Protein AF-A0A0D0DLU3-F1 (afdb_monomer)

Radius of gyration: 33.53 Å; Cα contacts (8 Å, |Δi|>4): 9; chains: 1; bounding box: 86×61×46 Å

pLDDT: mean 70.22, std 14.84, range [36.28, 94.31]

Organism: NCBI:txid930991

Foldseek 3Di:
DDPDDPDDCPDPVNCVVCVVVVVVVVVVVVVCCCCPVCVPPPPPVDPDPCVVVVVVVVVVCVVVVPVDDDPPDDDPDDDDPVVVVVVVVVVVVVVVVPDDDDDDDPCPPDPVVVCVVVPD

Mean predicted aligned error: 21.15 Å

Secondary structure (DSSP, 8-state):
---S-SS-S--HHHHHHHHHHHHHHHHHHHHHHHHHHSTT-----SPP-THHHHHHHHHHHHHH-TTSPPTT---SS----HHHHHHHHHHHHHHHTTS-----------HHHHHHHTT-

Solvent-accessible surface area (backbone atoms only — not comparable to full-atom values): 7958 Å² total; per-residue (Å²): 136,86,87,84,74,91,80,65,77,84,39,71,69,53,47,62,65,47,47,60,56,54,51,51,52,52,51,52,53,52,51,46,48,55,57,65,75,44,68,78,66,71,80,73,86,60,80,78,81,50,66,64,59,52,51,52,49,51,52,50,44,64,78,66,36,82,88,56,90,54,95,86,73,74,70,97,66,82,81,77,66,59,64,64,51,48,53,54,50,54,56,48,54,66,62,59,78,74,69,84,84,90,78,93,72,91,74,74,82,45,78,65,58,56,47,65,77,63,69,119

Sequence (120 aa):
VIHGRKFSNRTIDHIILELPLVQVYRSLHSTFKKNFLHAHLTPQHTEVNMAKTIHQLCKYMMDHSPHKVKIGWKSKYSILDLISKGEELMEKTEKEDGTDKNEGLESSTTVEDLVIELGM

Structure (mmCIF, N/CA/C/O backbone):
data_AF-A0A0D0DLU3-F1
#
_entry.id   AF-A0A0D0DLU3-F1
#
loop_
_atom_site.group_PDB
_atom_site.id
_atom_site.type_symbol
_atom_site.label_atom_id
_atom_site.label_alt_id
_atom_site.label_comp_id
_atom_site.label_asym_id
_atom_site.label_entity_id
_atom_site.label_seq_id
_atom_site.pdbx_PDB_ins_code
_atom_site.Cartn_x
_atom_site.Cartn_y
_atom_site.Cartn_z
_atom_site.occupancy
_atom_site.B_iso_or_equiv
_atom_site.auth_seq_id
_atom_site.auth_comp_id
_atom_site.auth_asym_id
_atom_site.auth_atom_id
_atom_site.pdbx_PDB_model_num
ATOM 1 N N . VAL A 1 1 ? 52.178 -2.937 22.096 1.00 44.81 1 VAL A N 1
ATOM 2 C CA . VAL A 1 1 ? 51.893 -2.948 20.641 1.00 44.81 1 VAL A CA 1
ATOM 3 C C . VAL A 1 1 ? 50.427 -3.305 20.459 1.00 44.81 1 VAL A C 1
ATOM 5 O O . VAL A 1 1 ? 50.012 -4.335 20.969 1.00 44.81 1 VAL A O 1
ATOM 8 N N . ILE A 1 2 ? 49.623 -2.431 19.850 1.00 44.03 2 ILE A N 1
ATOM 9 C CA . ILE A 1 2 ? 48.176 -2.649 19.694 1.00 44.03 2 ILE A CA 1
ATOM 10 C C . ILE A 1 2 ? 47.936 -3.225 18.292 1.00 44.03 2 ILE A C 1
ATOM 12 O O . ILE A 1 2 ? 48.100 -2.528 17.296 1.00 44.03 2 ILE A O 1
ATOM 16 N N . HIS A 1 3 ? 47.561 -4.502 18.207 1.00 53.47 3 HIS A N 1
ATOM 17 C CA . HIS A 1 3 ? 47.340 -5.232 16.946 1.00 53.47 3 HIS A CA 1
ATOM 18 C C . HIS A 1 3 ? 45.878 -5.174 16.451 1.00 53.47 3 HIS A C 1
ATOM 20 O O . HIS A 1 3 ? 45.395 -6.102 15.814 1.00 53.47 3 HIS A O 1
ATOM 26 N N . GLY A 1 4 ? 45.141 -4.101 16.752 1.00 55.16 4 GLY A N 1
ATOM 27 C CA . GLY A 1 4 ? 43.675 -4.095 16.635 1.00 55.16 4 GLY A CA 1
ATOM 28 C C . GLY A 1 4 ? 43.070 -3.655 15.297 1.00 55.16 4 GLY A C 1
ATOM 29 O O . GLY A 1 4 ? 41.849 -3.590 15.199 1.00 55.16 4 GLY A O 1
ATOM 30 N N . ARG A 1 5 ? 43.857 -3.269 14.280 1.00 53.16 5 ARG A N 1
ATOM 31 C CA . ARG A 1 5 ? 43.281 -2.570 13.112 1.00 53.16 5 ARG A CA 1
ATOM 32 C C . ARG A 1 5 ? 44.124 -2.652 11.835 1.00 53.16 5 ARG A C 1
ATOM 34 O O . ARG A 1 5 ? 44.420 -1.632 11.228 1.00 53.16 5 ARG A O 1
ATOM 41 N N . LYS A 1 6 ? 44.536 -3.852 11.420 1.00 54.03 6 LYS A N 1
ATOM 42 C CA . LYS A 1 6 ? 45.297 -4.014 10.162 1.00 54.03 6 LYS A CA 1
ATOM 43 C C . LYS A 1 6 ? 44.433 -4.306 8.922 1.00 54.03 6 LYS A C 1
ATOM 45 O O . LYS A 1 6 ? 44.919 -4.112 7.820 1.00 54.03 6 LYS A O 1
ATOM 50 N N . PHE A 1 7 ? 43.158 -4.684 9.095 1.00 55.25 7 PHE A N 1
ATOM 51 C CA . PHE A 1 7 ? 42.250 -5.097 8.004 1.00 55.25 7 PHE A CA 1
ATOM 52 C C . PHE A 1 7 ? 40.814 -4.561 8.163 1.00 55.25 7 PHE A C 1
ATOM 54 O O . PHE A 1 7 ? 39.840 -5.261 7.906 1.00 55.25 7 PHE A O 1
ATOM 61 N N . SER A 1 8 ? 40.649 -3.333 8.663 1.00 60.06 8 SER A N 1
ATOM 62 C CA . SER A 1 8 ? 39.313 -2.732 8.733 1.00 60.06 8 SER A CA 1
ATOM 63 C C . SER A 1 8 ? 38.928 -2.175 7.362 1.00 60.06 8 SER A C 1
ATOM 65 O O . SER A 1 8 ? 39.500 -1.174 6.938 1.00 60.06 8 SER A O 1
ATOM 67 N N . ASN A 1 9 ? 37.907 -2.755 6.721 1.00 58.25 9 ASN A N 1
ATOM 68 C CA . ASN A 1 9 ? 37.280 -2.219 5.495 1.00 58.25 9 ASN A CA 1
ATOM 69 C C . ASN A 1 9 ? 36.561 -0.874 5.736 1.00 58.25 9 ASN A C 1
ATOM 71 O O . ASN A 1 9 ? 35.970 -0.287 4.839 1.00 58.25 9 ASN A O 1
ATOM 75 N N . ARG A 1 10 ? 36.599 -0.367 6.973 1.00 58.59 10 ARG A N 1
ATOM 76 C CA . ARG A 1 10 ? 35.970 0.877 7.415 1.00 58.59 10 ARG A CA 1
ATOM 77 C C . ARG A 1 10 ? 36.964 2.043 7.383 1.00 58.59 10 ARG A C 1
ATOM 79 O O . ARG A 1 10 ? 37.067 2.808 8.345 1.00 58.59 1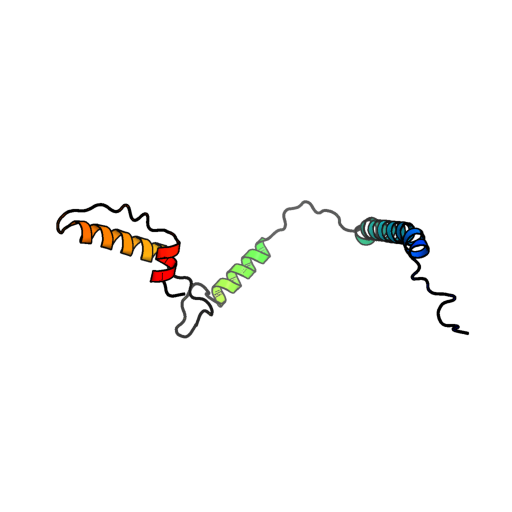0 ARG A O 1
ATOM 86 N N . THR A 1 11 ? 37.739 2.142 6.310 1.00 72.56 11 THR A N 1
ATOM 87 C CA . THR A 1 11 ? 38.516 3.347 5.991 1.00 72.56 11 THR A CA 1
ATOM 88 C C . THR A 1 11 ? 37.731 4.127 4.946 1.00 72.56 11 THR A C 1
ATOM 90 O O . THR A 1 11 ? 37.178 3.525 4.029 1.00 72.56 11 THR A O 1
ATOM 93 N N . ILE A 1 12 ? 37.645 5.449 5.108 1.00 70.50 12 ILE A N 1
ATOM 94 C CA . ILE A 1 12 ? 36.841 6.329 4.244 1.00 70.50 12 ILE A CA 1
ATOM 95 C C . ILE A 1 12 ? 37.208 6.118 2.767 1.00 70.50 12 ILE A C 1
ATOM 97 O O . ILE A 1 12 ? 36.315 5.969 1.941 1.00 70.50 12 ILE A O 1
ATOM 101 N N . ASP A 1 13 ? 38.497 5.964 2.465 1.00 74.31 13 ASP A N 1
ATOM 102 C CA . ASP A 1 13 ? 38.995 5.723 1.105 1.00 74.31 13 ASP A CA 1
ATOM 103 C C . ASP A 1 13 ? 38.458 4.423 0.489 1.00 74.31 13 ASP A C 1
ATOM 105 O O . ASP A 1 13 ? 38.090 4.394 -0.681 1.00 74.31 13 ASP A O 1
ATOM 109 N N . HIS A 1 14 ? 38.346 3.355 1.286 1.00 71.50 14 HIS A N 1
ATOM 110 C CA . HIS A 1 14 ? 37.820 2.068 0.825 1.00 71.50 14 HIS A CA 1
ATOM 111 C C . HIS A 1 14 ? 36.312 2.143 0.574 1.00 71.50 14 HIS A C 1
ATOM 113 O O . HIS A 1 14 ? 35.821 1.638 -0.429 1.00 71.50 14 HIS A O 1
ATOM 119 N N . ILE A 1 15 ? 35.584 2.848 1.446 1.00 71.69 15 ILE A N 1
ATOM 120 C CA . ILE A 1 15 ? 34.145 3.085 1.284 1.00 71.69 15 ILE A CA 1
ATOM 121 C C . ILE A 1 15 ? 33.885 3.895 0.010 1.00 71.69 15 ILE A C 1
ATOM 123 O O . ILE A 1 15 ? 32.991 3.546 -0.755 1.00 71.69 15 ILE A O 1
ATOM 127 N N . ILE A 1 16 ? 34.671 4.945 -0.243 1.00 72.44 16 ILE A N 1
ATOM 128 C CA . ILE A 1 16 ? 34.559 5.764 -1.458 1.00 72.44 16 ILE A CA 1
ATOM 129 C C . ILE A 1 16 ? 34.877 4.934 -2.707 1.00 72.44 16 ILE A C 1
ATOM 131 O O . ILE A 1 16 ? 34.207 5.095 -3.723 1.00 72.44 16 ILE A O 1
ATOM 135 N N . LEU A 1 17 ? 35.859 4.034 -2.634 1.00 75.06 17 LEU A N 1
ATOM 136 C CA . LEU A 1 17 ? 36.251 3.185 -3.758 1.00 75.06 17 LEU A CA 1
ATOM 137 C C . LEU A 1 17 ? 35.209 2.094 -4.063 1.00 75.06 17 LEU A C 1
ATOM 139 O O . LEU A 1 17 ? 34.947 1.796 -5.228 1.00 75.06 17 LEU A O 1
ATOM 143 N N . GLU A 1 18 ? 34.570 1.526 -3.040 1.00 72.69 18 GLU A N 1
ATOM 144 C CA . GLU A 1 18 ? 33.556 0.474 -3.195 1.00 72.69 18 GLU A CA 1
ATOM 145 C C . GLU A 1 18 ? 32.153 1.015 -3.522 1.00 72.69 18 GLU A C 1
ATOM 147 O O . GLU A 1 18 ? 31.354 0.315 -4.152 1.00 72.69 18 GLU A O 1
ATOM 152 N N . LEU A 1 19 ? 31.831 2.258 -3.143 1.00 77.25 19 LEU A N 1
ATOM 153 C CA . LEU A 1 19 ? 30.494 2.841 -3.319 1.00 77.25 19 LEU A CA 1
ATOM 154 C C . LEU A 1 19 ? 30.010 2.862 -4.789 1.00 77.25 19 LEU A C 1
ATOM 156 O O . LEU A 1 19 ? 28.869 2.446 -5.027 1.00 77.25 19 LEU A O 1
ATOM 160 N N . PRO A 1 20 ? 30.825 3.256 -5.793 1.00 84.69 20 PRO A N 1
ATOM 161 C CA . PRO A 1 20 ? 30.422 3.215 -7.198 1.00 84.69 20 PRO A CA 1
ATOM 162 C C . PRO A 1 20 ? 30.135 1.791 -7.677 1.00 84.69 20 PRO A C 1
ATOM 164 O O . PRO A 1 20 ? 29.168 1.565 -8.403 1.00 84.69 20 PRO A O 1
ATOM 167 N N . LEU A 1 21 ? 30.926 0.813 -7.228 1.00 83.56 21 LEU A N 1
ATOM 168 C CA . LEU A 1 21 ? 30.754 -0.589 -7.603 1.00 83.56 21 LEU A CA 1
ATOM 169 C C . LEU A 1 21 ? 29.448 -1.158 -7.035 1.00 83.56 21 LEU A C 1
ATOM 171 O O . LEU A 1 21 ? 28.688 -1.816 -7.749 1.00 83.56 21 LEU A O 1
ATOM 175 N N . VAL A 1 22 ? 29.134 -0.836 -5.777 1.00 82.75 22 VAL A N 1
ATOM 176 C CA . VAL A 1 22 ? 27.861 -1.205 -5.140 1.00 82.75 22 VAL A CA 1
ATOM 177 C C . VAL A 1 22 ? 26.678 -0.546 -5.856 1.00 82.75 22 VAL A C 1
ATOM 179 O O . VAL A 1 22 ? 25.648 -1.190 -6.075 1.00 82.75 22 VAL A O 1
ATOM 182 N N . GLN A 1 23 ? 26.807 0.718 -6.260 1.00 85.38 23 GLN A N 1
ATOM 183 C CA . GLN A 1 23 ? 25.762 1.425 -7.000 1.00 85.38 23 GLN A CA 1
ATOM 184 C C . GLN A 1 23 ? 25.515 0.803 -8.382 1.00 85.38 23 GLN A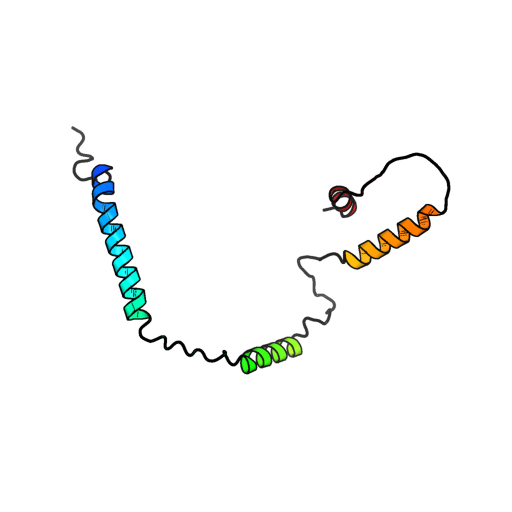 C 1
ATOM 186 O O . GLN A 1 23 ? 24.358 0.566 -8.746 1.00 85.38 23 GLN A O 1
ATOM 191 N N . VAL A 1 24 ? 26.579 0.482 -9.123 1.00 86.38 24 VAL A N 1
ATOM 192 C CA . VAL A 1 24 ? 26.493 -0.192 -10.428 1.00 86.38 24 VAL A CA 1
ATOM 193 C C . VAL A 1 24 ? 25.858 -1.574 -10.277 1.00 86.38 24 VAL A C 1
ATOM 195 O O . VAL A 1 24 ? 24.923 -1.897 -11.011 1.00 86.38 24 VAL A O 1
ATOM 198 N N . TYR A 1 25 ? 26.268 -2.350 -9.273 1.00 87.06 25 TYR A N 1
ATOM 199 C CA . TYR A 1 25 ? 25.681 -3.659 -8.986 1.00 87.06 25 TYR A CA 1
ATOM 200 C C . TYR A 1 25 ? 24.172 -3.571 -8.703 1.00 87.06 25 TYR A C 1
ATOM 202 O O . TYR A 1 25 ? 23.375 -4.307 -9.291 1.00 87.06 25 TYR A O 1
ATOM 210 N N . ARG A 1 26 ? 23.742 -2.618 -7.862 1.00 86.56 26 ARG A N 1
ATOM 211 C CA . ARG A 1 26 ? 22.313 -2.393 -7.569 1.00 86.56 26 ARG A CA 1
ATOM 212 C C . ARG A 1 26 ? 21.526 -1.965 -8.811 1.00 86.56 26 ARG A C 1
ATOM 214 O O . ARG A 1 26 ? 20.391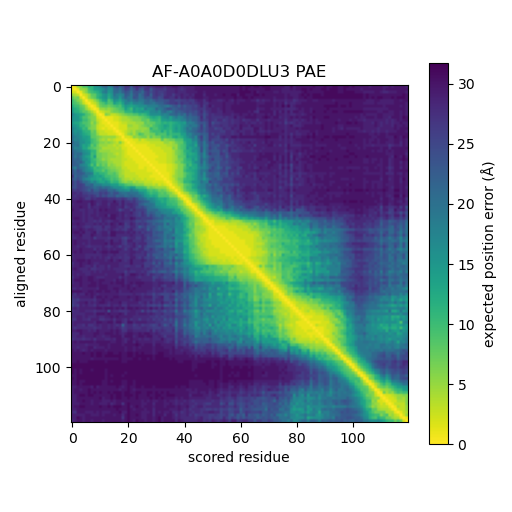 -2.411 -8.990 1.00 86.56 26 ARG A O 1
ATOM 221 N N . SER A 1 27 ? 22.117 -1.130 -9.664 1.00 84.88 27 SER A N 1
ATOM 222 C CA . SER A 1 27 ? 21.505 -0.668 -10.916 1.00 84.88 27 SER A CA 1
ATOM 223 C C . SER A 1 27 ? 21.307 -1.812 -11.918 1.00 84.88 27 SER A C 1
ATOM 225 O O . SER A 1 27 ? 20.206 -1.997 -12.452 1.00 84.88 27 SER A O 1
ATOM 227 N N . LEU A 1 28 ? 22.336 -2.642 -12.108 1.00 86.88 28 LEU A N 1
ATOM 228 C CA . LEU A 1 28 ? 22.278 -3.820 -12.974 1.00 86.88 28 LEU A CA 1
ATOM 229 C C . LEU A 1 28 ? 21.244 -4.829 -12.472 1.00 86.88 28 LEU A C 1
ATOM 231 O O . LEU A 1 28 ? 20.424 -5.305 -13.254 1.00 86.88 28 LEU A O 1
ATOM 235 N N . HIS A 1 29 ? 21.205 -5.090 -11.164 1.00 86.38 29 HIS A N 1
ATOM 236 C CA . HIS A 1 29 ? 20.236 -6.015 -10.578 1.00 86.38 29 HIS A CA 1
ATOM 237 C C . HIS A 1 29 ? 18.786 -5.508 -10.707 1.00 86.38 29 HIS A C 1
ATOM 239 O O . HIS A 1 29 ? 17.878 -6.281 -11.016 1.00 86.38 29 HIS A O 1
ATOM 245 N N . SER A 1 30 ? 18.558 -4.198 -10.549 1.00 81.88 30 SER A N 1
ATOM 246 C CA . SER A 1 30 ? 17.250 -3.567 -10.791 1.00 81.88 30 SER A CA 1
ATOM 247 C C . SER A 1 30 ? 16.824 -3.686 -12.258 1.00 81.88 30 SER A C 1
ATOM 249 O O . SER A 1 30 ? 15.682 -4.044 -12.551 1.00 81.88 30 SER A O 1
ATOM 251 N N . THR A 1 31 ? 17.756 -3.458 -13.184 1.00 82.81 31 THR A N 1
ATOM 252 C CA . THR A 1 31 ? 17.535 -3.594 -14.631 1.00 82.81 31 THR A CA 1
ATOM 253 C C . THR A 1 31 ? 17.235 -5.039 -15.017 1.00 82.81 31 THR A C 1
ATOM 255 O O . THR A 1 31 ? 16.294 -5.290 -15.767 1.00 82.81 31 THR A O 1
ATOM 258 N N . PHE A 1 32 ? 17.968 -6.003 -14.459 1.00 80.38 32 PHE A N 1
ATOM 259 C CA . PHE A 1 32 ? 17.727 -7.425 -14.685 1.00 80.38 32 PHE A CA 1
ATOM 260 C C . PHE A 1 32 ? 16.353 -7.846 -14.152 1.00 80.38 32 PHE A C 1
ATOM 262 O O . PHE A 1 32 ? 15.571 -8.465 -14.866 1.00 80.38 32 PHE A O 1
ATOM 269 N N . LYS A 1 33 ? 15.986 -7.417 -12.939 1.00 76.81 33 LYS A N 1
ATOM 270 C CA . LYS A 1 33 ? 14.653 -7.665 -12.370 1.00 76.81 33 LYS A CA 1
ATOM 271 C C . LYS A 1 33 ? 13.532 -7.052 -13.213 1.00 76.81 33 LYS A C 1
ATOM 273 O O . LYS A 1 33 ? 12.503 -7.687 -13.423 1.00 76.81 33 LYS A O 1
ATOM 278 N N . LYS A 1 34 ? 13.700 -5.831 -13.713 1.00 73.38 34 LYS A N 1
ATOM 279 C CA . LYS A 1 34 ? 12.689 -5.205 -14.575 1.00 73.38 34 LYS A CA 1
ATOM 280 C C . LYS A 1 34 ? 12.551 -5.940 -15.907 1.00 73.38 34 LYS A C 1
ATOM 282 O O . LYS A 1 34 ? 11.438 -6.254 -16.291 1.00 73.38 34 LYS A O 1
ATOM 287 N N . ASN A 1 35 ? 13.655 -6.275 -16.568 1.00 71.88 35 ASN A N 1
ATOM 288 C CA . ASN A 1 35 ? 13.598 -6.865 -17.906 1.00 71.88 35 ASN A CA 1
ATOM 289 C C . ASN A 1 35 ? 13.273 -8.365 -17.907 1.00 71.88 35 ASN A C 1
ATOM 291 O O . ASN A 1 35 ? 12.519 -8.810 -18.760 1.00 71.88 35 ASN A O 1
ATOM 295 N N . PHE A 1 36 ? 13.789 -9.145 -16.953 1.00 68.94 36 PHE A N 1
ATOM 296 C CA . PHE A 1 36 ? 13.596 -10.600 -16.934 1.00 68.94 36 PHE A CA 1
ATOM 297 C C . PHE A 1 36 ? 12.403 -11.041 -16.082 1.00 68.94 36 PHE A C 1
ATOM 299 O O . PHE A 1 36 ? 11.678 -11.940 -16.492 1.00 68.94 36 PHE A O 1
ATOM 306 N N . LEU A 1 37 ? 12.144 -10.406 -14.928 1.00 62.94 37 LEU A N 1
ATOM 307 C CA . LEU A 1 37 ? 11.007 -10.795 -14.073 1.00 62.94 37 LEU A CA 1
ATOM 308 C C . LEU A 1 37 ? 9.675 -10.160 -14.509 1.00 62.94 37 LEU A C 1
ATOM 310 O O . LEU A 1 37 ? 8.630 -10.631 -14.075 1.00 62.94 37 LEU A O 1
ATOM 314 N N . HIS A 1 38 ? 9.688 -9.135 -15.376 1.00 60.50 38 HIS A N 1
ATOM 315 C CA . HIS A 1 38 ? 8.464 -8.543 -15.948 1.00 60.50 38 HIS A CA 1
ATOM 316 C C . HIS A 1 38 ? 8.279 -8.845 -17.445 1.00 60.50 38 HIS A C 1
ATOM 318 O O . HIS A 1 38 ? 7.357 -8.307 -18.052 1.00 60.50 38 HIS A O 1
ATOM 324 N N . ALA A 1 39 ? 9.071 -9.751 -18.036 1.00 57.09 39 ALA A N 1
ATOM 325 C CA . ALA A 1 39 ? 8.914 -10.182 -19.433 1.00 57.09 39 ALA A CA 1
ATOM 326 C C . ALA A 1 39 ? 7.540 -10.825 -19.739 1.00 57.09 39 ALA A C 1
ATOM 328 O O . ALA A 1 39 ? 7.188 -11.016 -20.899 1.00 57.09 39 ALA A O 1
ATOM 329 N N . HIS A 1 40 ? 6.754 -11.150 -18.707 1.00 57.84 40 HIS A N 1
ATOM 330 C CA . HIS A 1 40 ? 5.426 -11.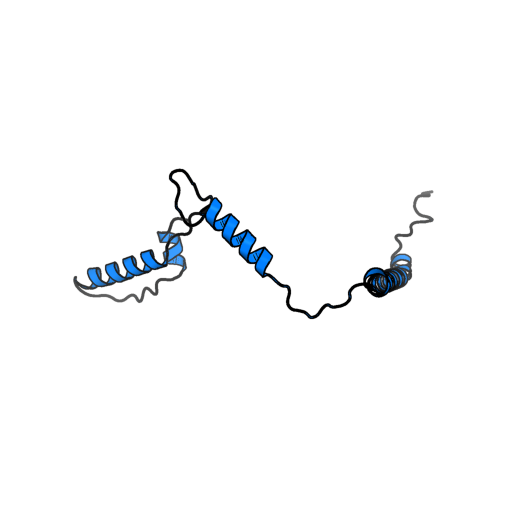758 -18.827 1.00 57.84 40 HIS A CA 1
ATOM 331 C C . HIS A 1 40 ? 4.261 -10.818 -18.498 1.00 57.84 40 HIS A C 1
ATOM 333 O O . HIS A 1 40 ? 3.110 -11.254 -18.516 1.00 57.84 40 HIS A O 1
ATOM 339 N N . LEU A 1 41 ? 4.510 -9.532 -18.239 1.00 58.53 41 LEU A N 1
ATOM 340 C CA . LEU A 1 41 ? 3.428 -8.551 -18.236 1.00 58.53 41 LEU A CA 1
ATOM 341 C C . LEU A 1 41 ? 3.128 -8.188 -19.685 1.00 58.53 41 LEU A C 1
ATOM 343 O O . LEU A 1 41 ? 3.661 -7.227 -20.230 1.00 58.53 41 LEU A O 1
ATOM 347 N N . THR A 1 42 ? 2.252 -8.972 -20.309 1.00 57.53 42 THR A N 1
ATOM 348 C CA . THR A 1 42 ? 1.427 -8.413 -21.375 1.00 57.53 42 THR A CA 1
ATOM 349 C C . THR A 1 42 ? 0.618 -7.289 -20.725 1.00 57.53 42 THR A C 1
ATOM 351 O O . THR A 1 42 ? -0.138 -7.555 -19.787 1.00 57.53 42 THR A O 1
ATOM 354 N N . PRO A 1 43 ? 0.790 -6.019 -21.130 1.00 55.62 43 PRO A N 1
ATOM 355 C CA . PRO A 1 43 ? -0.129 -4.987 -20.710 1.00 55.62 43 PRO A CA 1
ATOM 356 C C . PRO A 1 43 ? -1.427 -5.295 -21.443 1.00 55.62 43 PRO A C 1
ATOM 358 O O . PRO A 1 43 ? -1.638 -4.882 -22.583 1.00 55.62 43 PRO A O 1
ATOM 361 N N . GLN A 1 44 ? -2.292 -6.090 -20.825 1.00 57.00 44 GLN A N 1
ATOM 362 C CA . GLN A 1 44 ? -3.671 -6.144 -21.253 1.00 57.00 44 GLN A CA 1
ATOM 363 C C . GLN A 1 44 ? -4.246 -4.763 -20.913 1.00 57.00 44 GLN A C 1
ATOM 365 O O . GLN A 1 44 ? -4.732 -4.527 -19.815 1.00 57.00 44 GLN A O 1
ATOM 370 N N . HIS A 1 45 ? -4.118 -3.818 -21.848 1.00 60.53 45 HIS A N 1
ATOM 371 C CA . HIS A 1 45 ? -4.702 -2.471 -21.815 1.00 60.53 45 HIS A CA 1
ATOM 372 C C . HIS A 1 45 ? -6.237 -2.506 -21.930 1.00 60.53 45 HIS A C 1
ATOM 374 O O . HIS A 1 45 ? -6.862 -1.570 -22.418 1.00 60.53 45 HIS A O 1
ATOM 380 N N . THR A 1 46 ? -6.866 -3.603 -21.525 1.00 62.62 46 THR A N 1
ATOM 381 C CA . THR A 1 46 ? -8.315 -3.702 -21.462 1.00 62.62 46 THR A CA 1
ATOM 382 C C . THR A 1 46 ? -8.737 -3.265 -20.072 1.00 62.62 46 THR A C 1
ATOM 384 O O . THR A 1 46 ? -8.135 -3.677 -19.080 1.00 62.62 46 THR A O 1
ATOM 387 N N . GLU A 1 47 ? -9.753 -2.408 -20.006 1.00 68.44 47 GLU A N 1
ATOM 388 C CA . GLU A 1 47 ? -10.351 -1.974 -18.748 1.00 68.44 47 GLU A CA 1
ATOM 389 C C . GLU A 1 47 ? -10.620 -3.188 -17.852 1.00 68.44 47 GLU A C 1
ATOM 391 O O . GLU A 1 47 ? -11.203 -4.189 -18.281 1.00 68.44 47 GLU A O 1
ATOM 396 N N . VAL A 1 48 ? -10.151 -3.120 -16.604 1.00 73.44 48 VAL A N 1
ATOM 397 C CA . VAL A 1 48 ? -10.395 -4.178 -15.625 1.00 73.44 48 VAL A CA 1
ATOM 398 C C . VAL A 1 48 ? -11.906 -4.317 -15.486 1.00 73.44 48 VAL A C 1
ATOM 400 O O . VAL A 1 48 ? -12.585 -3.376 -15.078 1.00 73.44 48 VAL A O 1
ATOM 403 N N . ASN A 1 49 ? -12.450 -5.488 -15.822 1.00 79.94 49 ASN A N 1
ATOM 404 C CA . ASN A 1 49 ? -13.871 -5.753 -15.640 1.00 79.94 49 ASN A CA 1
ATOM 405 C C . ASN A 1 49 ? -14.183 -5.853 -14.136 1.00 79.94 49 ASN A C 1
ATOM 407 O O . ASN A 1 49 ? -14.119 -6.922 -13.523 1.00 79.94 49 ASN A O 1
ATOM 411 N N . MET A 1 50 ? -14.528 -4.708 -13.550 1.00 88.81 50 MET A N 1
ATOM 412 C CA . MET A 1 50 ? -14.836 -4.546 -12.131 1.00 88.81 50 MET A CA 1
ATOM 413 C C . MET A 1 50 ? -16.231 -5.058 -11.754 1.00 88.81 50 MET A C 1
ATOM 415 O O . MET A 1 50 ? -16.587 -4.997 -10.578 1.00 88.81 50 MET A O 1
ATOM 419 N N . ALA A 1 51 ? -17.020 -5.598 -12.693 1.00 91.06 51 ALA A N 1
ATOM 420 C CA . ALA A 1 51 ? -18.389 -6.042 -12.419 1.00 91.06 51 ALA A CA 1
ATOM 421 C C . ALA A 1 51 ? -18.448 -7.076 -11.284 1.00 91.06 51 ALA A C 1
ATOM 423 O O . ALA A 1 51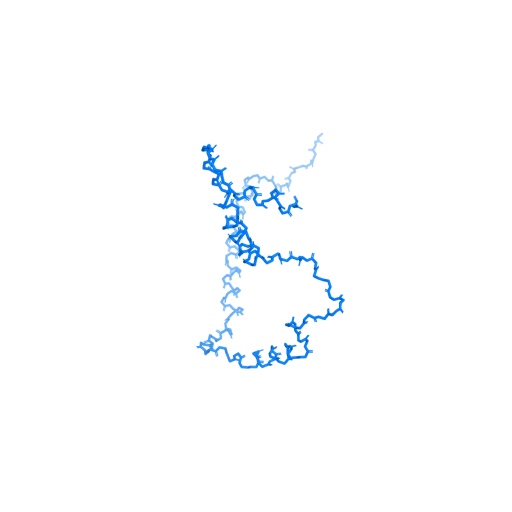 ? -19.321 -7.002 -10.423 1.00 91.06 51 ALA A O 1
ATOM 424 N N . LYS A 1 52 ? -17.475 -7.998 -11.223 1.00 88.06 52 LYS A N 1
ATOM 425 C CA . LYS A 1 52 ? -17.377 -8.986 -10.134 1.00 88.06 52 LYS A CA 1
ATOM 426 C C . LYS A 1 52 ? -17.059 -8.333 -8.788 1.00 88.06 52 LYS A C 1
ATOM 428 O O . LYS A 1 52 ? -17.667 -8.686 -7.782 1.00 88.06 52 LYS A O 1
ATOM 433 N N . THR A 1 53 ? -16.138 -7.372 -8.776 1.00 90.44 53 THR A N 1
ATOM 434 C CA . THR A 1 53 ? -15.739 -6.636 -7.568 1.00 90.44 53 THR A CA 1
ATOM 435 C C . THR A 1 53 ? -16.901 -5.817 -7.020 1.00 90.44 53 THR A C 1
ATOM 437 O O . THR A 1 53 ? -17.201 -5.893 -5.831 1.00 90.44 53 THR A O 1
ATOM 440 N N . ILE A 1 54 ? -17.597 -5.088 -7.895 1.00 91.94 54 ILE A N 1
ATOM 441 C CA . ILE A 1 54 ? -18.767 -4.283 -7.534 1.00 91.94 54 ILE A CA 1
ATOM 442 C C . ILE A 1 54 ? -19.894 -5.190 -7.035 1.00 91.94 54 ILE A C 1
ATOM 444 O O . ILE A 1 54 ? -20.470 -4.917 -5.990 1.00 91.94 54 ILE A O 1
ATOM 448 N N . HIS A 1 55 ? -20.164 -6.311 -7.711 1.00 94.31 55 HIS A N 1
ATOM 449 C CA . HIS A 1 55 ? -21.181 -7.264 -7.266 1.00 94.31 55 HIS A CA 1
ATOM 450 C C . HIS A 1 55 ? -20.887 -7.817 -5.864 1.00 94.31 55 HIS A C 1
ATOM 452 O O . HIS A 1 55 ? -21.773 -7.854 -5.008 1.00 94.31 55 HIS A O 1
ATOM 458 N N . GLN A 1 56 ? -19.635 -8.200 -5.604 1.00 92.44 56 GLN A N 1
ATOM 459 C CA . GLN A 1 56 ? -19.228 -8.703 -4.295 1.00 92.44 56 GLN A CA 1
ATOM 460 C C . GLN A 1 56 ? -19.322 -7.620 -3.211 1.00 92.44 56 GLN A C 1
ATOM 462 O O . GLN A 1 56 ? -19.749 -7.910 -2.092 1.00 92.44 56 GLN A O 1
ATOM 467 N N . LEU A 1 57 ? -18.972 -6.374 -3.545 1.00 91.88 57 LEU A N 1
ATOM 468 C CA . LEU A 1 57 ? -19.127 -5.230 -2.651 1.00 91.88 57 LEU A CA 1
ATOM 469 C C . LEU A 1 57 ? -20.604 -4.974 -2.327 1.00 91.88 57 LEU A C 1
ATOM 471 O O . LEU A 1 57 ? -20.948 -4.830 -1.156 1.00 91.88 57 LEU A O 1
ATOM 475 N N . CYS A 1 58 ? -21.484 -4.985 -3.330 1.00 91.31 58 CYS A N 1
ATOM 476 C CA . CYS A 1 58 ? -22.924 -4.838 -3.125 1.00 91.31 58 CYS A CA 1
ATOM 477 C C . CYS A 1 58 ? -23.469 -5.936 -2.209 1.00 91.31 58 CYS A C 1
ATOM 479 O O . CYS A 1 58 ? -24.168 -5.626 -1.246 1.00 91.31 58 CYS A O 1
ATOM 481 N N . LYS A 1 59 ? -23.093 -7.200 -2.445 1.00 92.62 59 LYS A N 1
ATOM 482 C CA . LYS A 1 59 ? -23.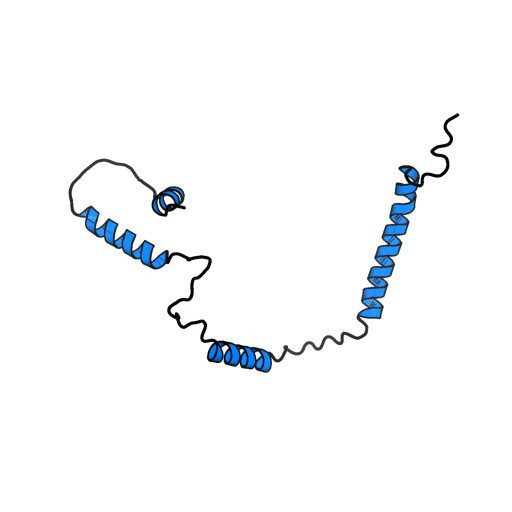481 -8.318 -1.575 1.00 92.62 59 LYS A CA 1
ATOM 483 C C . LYS A 1 59 ? -23.018 -8.094 -0.134 1.00 92.62 59 LYS A C 1
ATOM 485 O O . LYS A 1 59 ? -23.817 -8.195 0.791 1.00 92.62 59 LYS A O 1
ATOM 490 N N . TYR A 1 60 ? -21.757 -7.704 0.054 1.00 92.62 60 TYR A N 1
ATOM 491 C CA . TYR A 1 60 ? -21.214 -7.398 1.377 1.00 92.62 60 TYR A CA 1
ATOM 492 C C . TYR A 1 60 ? -21.989 -6.271 2.078 1.00 92.62 60 TYR A C 1
ATOM 494 O O . TYR A 1 60 ? -22.354 -6.412 3.246 1.00 92.62 60 TYR A O 1
ATOM 502 N N . MET A 1 61 ? -22.277 -5.174 1.369 1.00 88.69 61 MET A N 1
ATOM 503 C CA . MET A 1 61 ? -23.027 -4.038 1.911 1.00 88.69 61 MET A CA 1
ATOM 504 C C . MET A 1 61 ? -24.479 -4.397 2.242 1.00 88.69 61 MET A C 1
ATOM 506 O O . MET A 1 61 ? -25.004 -3.884 3.230 1.00 88.69 61 MET A O 1
ATOM 510 N N . MET A 1 62 ? -25.121 -5.278 1.469 1.00 87.88 62 MET A N 1
ATOM 511 C CA . MET A 1 62 ? -26.462 -5.788 1.777 1.00 87.88 62 MET A CA 1
ATOM 512 C C . MET A 1 62 ? -26.446 -6.649 3.044 1.00 87.88 62 MET A C 1
ATOM 514 O O . MET A 1 62 ? -27.208 -6.372 3.974 1.00 87.88 62 MET A O 1
ATOM 518 N N . ASP A 1 63 ? -25.527 -7.614 3.120 1.00 89.25 63 ASP A N 1
ATOM 519 C CA . ASP A 1 63 ? -25.412 -8.546 4.247 1.00 89.25 63 ASP A CA 1
ATOM 520 C C . ASP A 1 63 ? -25.089 -7.816 5.562 1.00 89.25 63 ASP A C 1
ATOM 522 O O . ASP A 1 63 ? -25.673 -8.094 6.612 1.00 89.25 63 ASP A O 1
ATOM 526 N N . HIS A 1 64 ? -24.177 -6.841 5.516 1.00 85.06 64 HIS A N 1
ATOM 527 C CA . HIS A 1 64 ? -23.690 -6.161 6.719 1.00 85.06 64 HIS A CA 1
ATOM 528 C C . HIS A 1 64 ? -24.478 -4.889 7.044 1.00 85.06 64 HIS A C 1
ATOM 530 O O . HIS A 1 64 ? -24.467 -4.454 8.198 1.00 85.06 64 HIS A O 1
ATOM 536 N N . SER A 1 65 ? -25.193 -4.324 6.062 1.00 81.75 65 SER A N 1
ATOM 537 C CA . SER A 1 65 ? -25.997 -3.100 6.181 1.00 81.75 65 SER A CA 1
ATOM 538 C C . SER A 1 65 ? -25.293 -1.998 6.994 1.00 81.75 65 SER A C 1
ATOM 540 O O . SER A 1 65 ? -25.845 -1.541 7.996 1.00 81.75 65 SER A O 1
ATOM 542 N N . PRO A 1 66 ? -24.086 -1.547 6.591 1.00 74.19 66 PRO A N 1
ATOM 543 C CA . PRO A 1 66 ? -23.302 -0.576 7.365 1.00 74.19 66 PRO A CA 1
ATOM 544 C C . PRO A 1 66 ? -23.992 0.790 7.500 1.00 74.19 66 PRO A C 1
ATOM 546 O O . PRO A 1 66 ? -23.659 1.559 8.391 1.00 74.19 66 PRO A O 1
ATOM 549 N N . HIS A 1 67 ? -24.972 1.080 6.639 1.00 78.56 67 HIS A N 1
ATOM 550 C CA . HIS A 1 67 ? -25.789 2.292 6.677 1.00 78.56 67 HIS A CA 1
ATOM 551 C C . HIS A 1 67 ? -26.871 2.271 7.771 1.00 78.56 67 HIS A C 1
ATOM 553 O O . HIS A 1 67 ? -27.478 3.302 8.046 1.00 78.56 67 HIS A O 1
ATOM 559 N N . LYS A 1 68 ? -27.160 1.112 8.381 1.00 78.50 68 LYS A N 1
ATOM 560 C CA . LYS A 1 68 ? -28.160 1.004 9.448 1.00 78.50 68 LYS A CA 1
ATOM 561 C C . LYS A 1 68 ? -27.481 1.146 10.799 1.00 78.50 68 LYS A C 1
ATOM 563 O O . LYS A 1 68 ? -26.663 0.311 11.180 1.00 78.50 68 LYS A O 1
ATOM 568 N N . VAL A 1 69 ? -27.880 2.167 11.549 1.00 71.56 69 VAL A N 1
ATOM 569 C CA . VAL A 1 69 ? -27.486 2.321 12.950 1.00 71.56 69 VAL A CA 1
ATOM 570 C C . VAL A 1 69 ? -28.084 1.160 13.749 1.00 71.56 69 VAL A C 1
ATOM 572 O O . VAL A 1 69 ? -29.303 1.009 13.827 1.00 71.56 69 VAL A O 1
ATOM 575 N N . LYS A 1 70 ? -27.230 0.307 14.321 1.00 72.62 70 LYS A N 1
ATOM 576 C CA . LYS A 1 70 ? -27.641 -0.776 15.224 1.00 72.62 70 LYS A CA 1
ATOM 577 C C . LYS A 1 70 ? -27.438 -0.325 16.669 1.00 72.62 70 LYS A C 1
ATOM 579 O O . LYS A 1 70 ? -26.347 0.121 17.024 1.00 72.62 70 LYS A O 1
ATOM 584 N N . ILE A 1 71 ? -28.472 -0.468 17.504 1.00 72.38 71 ILE A N 1
ATOM 585 C CA . ILE A 1 71 ? -28.381 -0.212 18.951 1.00 72.38 71 I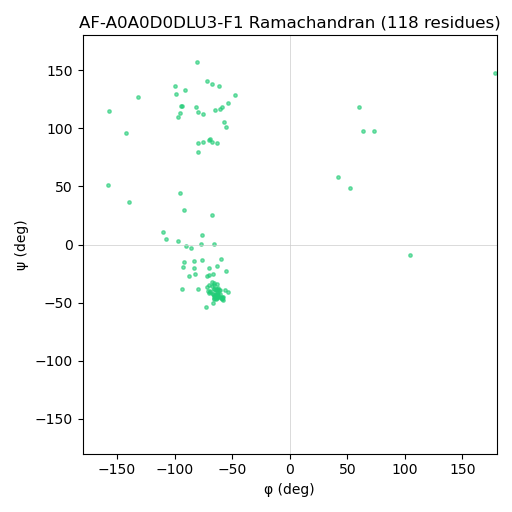LE A CA 1
ATOM 586 C C . ILE A 1 71 ? -27.209 -1.035 19.520 1.00 72.38 71 ILE A C 1
ATOM 588 O O . ILE A 1 71 ? -27.169 -2.255 19.368 1.00 72.38 71 ILE A O 1
ATOM 592 N N . GLY A 1 72 ? -26.237 -0.356 20.138 1.00 70.31 72 GLY A N 1
ATOM 593 C CA . GLY A 1 72 ? -25.045 -0.965 20.744 1.00 70.31 72 GLY A CA 1
ATOM 594 C C . GLY A 1 72 ? -23.740 -0.814 19.951 1.00 70.31 72 GLY A C 1
ATOM 595 O O . GLY A 1 72 ? -22.674 -1.106 20.494 1.00 70.31 72 GLY A O 1
ATOM 596 N N . TRP A 1 73 ? -23.775 -0.324 18.707 1.00 66.88 73 TRP A N 1
ATOM 597 C CA . TRP A 1 73 ? -22.556 0.028 17.971 1.00 66.88 73 TRP A CA 1
ATOM 598 C C . TRP A 1 73 ? -21.982 1.340 18.506 1.00 66.88 73 TRP A C 1
ATOM 600 O O . TRP A 1 73 ? -22.573 2.402 18.346 1.00 66.88 73 TRP A O 1
ATOM 610 N N . LYS A 1 74 ? -20.817 1.259 19.153 1.00 69.56 74 LYS A N 1
ATOM 611 C CA . LYS A 1 74 ? -20.036 2.432 19.554 1.00 69.56 74 LYS A CA 1
ATOM 612 C C . LYS A 1 74 ? -19.004 2.708 18.466 1.00 69.56 74 LYS A C 1
ATOM 614 O O . LYS A 1 74 ? -18.170 1.844 18.189 1.00 69.56 74 LYS A O 1
ATOM 619 N N . SER A 1 75 ? -19.047 3.880 17.838 1.00 69.31 75 SER A N 1
ATOM 620 C CA . SER A 1 75 ? -17.916 4.331 17.030 1.00 69.31 75 SER A CA 1
ATOM 621 C C . SER A 1 75 ? -16.771 4.708 17.975 1.00 69.31 75 SER A C 1
ATOM 623 O O . SER A 1 75 ? -16.993 5.254 19.054 1.00 69.31 75 SER A O 1
ATOM 625 N N . LYS A 1 76 ? -15.526 4.386 17.605 1.00 74.06 76 LYS A N 1
ATOM 626 C CA . LYS A 1 76 ? -14.351 4.848 18.371 1.00 74.06 76 LYS A CA 1
ATOM 627 C C . LYS A 1 76 ? -14.175 6.364 18.287 1.00 74.06 76 LYS A C 1
ATOM 629 O O . LYS A 1 76 ? -13.590 6.958 19.181 1.00 74.06 76 LYS A O 1
ATOM 634 N N . TYR A 1 77 ? -14.683 6.957 17.211 1.00 71.50 77 TYR A N 1
ATOM 635 C CA . TYR A 1 77 ? -14.615 8.379 16.928 1.00 71.50 77 TYR A CA 1
ATOM 636 C C . TYR A 1 77 ? -16.013 8.847 16.539 1.00 71.50 77 TYR A C 1
ATOM 638 O O . TYR A 1 77 ? -16.660 8.241 15.679 1.0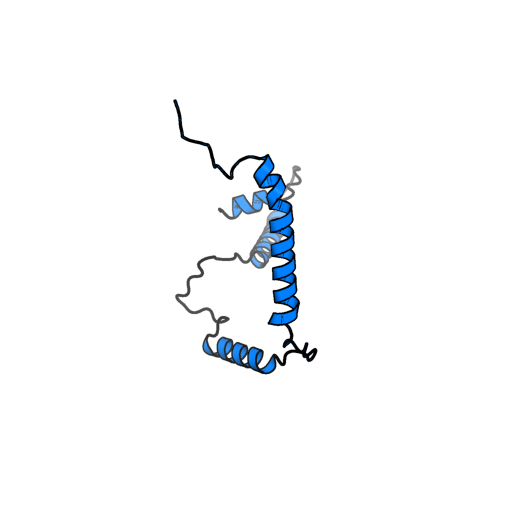0 71.50 77 TYR A O 1
ATOM 646 N N . SER A 1 78 ? -16.489 9.886 17.214 1.00 72.94 78 SER A N 1
ATOM 647 C CA . SER A 1 78 ? -17.729 10.568 16.869 1.00 72.94 78 SER A CA 1
ATOM 648 C C . SER A 1 78 ? -17.357 11.765 16.011 1.00 72.94 78 SER A C 1
ATOM 650 O O . SER A 1 78 ? -16.688 12.674 16.491 1.00 72.94 78 SER A O 1
ATOM 652 N N . ILE A 1 79 ? -17.740 11.742 14.736 1.00 78.88 79 ILE A N 1
ATOM 653 C CA . ILE A 1 79 ? -17.642 12.930 13.891 1.00 78.88 79 ILE A CA 1
ATOM 654 C C . ILE A 1 79 ? -18.874 13.764 14.216 1.00 78.88 79 ILE A C 1
ATOM 656 O O . ILE A 1 79 ? -19.996 13.281 14.071 1.00 78.88 79 ILE A O 1
ATOM 660 N N . LEU A 1 80 ? -18.655 14.975 14.720 1.00 79.12 80 LEU A N 1
ATOM 661 C CA . LEU A 1 80 ? -19.740 15.904 14.991 1.00 79.12 80 LEU A CA 1
ATOM 662 C C . LEU A 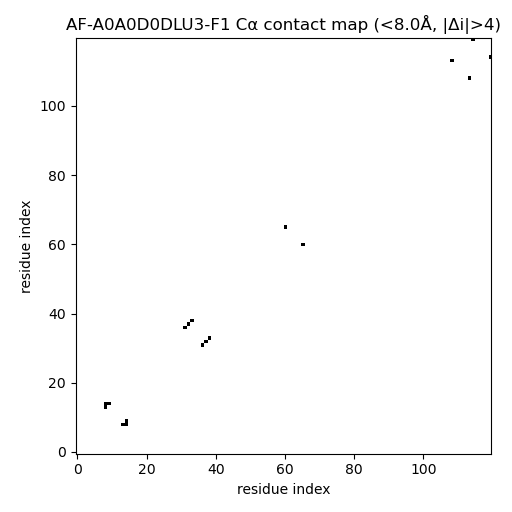1 80 ? -20.366 16.344 13.665 1.00 79.12 80 LEU A C 1
ATOM 664 O O . LEU A 1 80 ? -19.650 16.630 12.704 1.00 79.12 80 LEU A O 1
ATOM 668 N N . ASP A 1 81 ? -21.691 16.424 13.625 1.00 81.81 81 ASP A N 1
ATOM 669 C CA . ASP A 1 81 ? -22.389 17.024 12.495 1.00 81.81 81 ASP A CA 1
ATOM 670 C C . ASP A 1 81 ? -22.253 18.551 12.557 1.00 81.81 81 ASP A C 1
ATOM 672 O O . ASP A 1 81 ? -23.052 19.260 13.169 1.00 81.81 81 ASP A O 1
ATOM 676 N N . LEU A 1 82 ? -21.173 19.047 11.955 1.00 83.94 82 LEU A N 1
ATOM 677 C CA . LEU A 1 82 ? -20.863 20.473 11.904 1.00 83.94 82 LEU A CA 1
ATOM 678 C C . LEU A 1 82 ? -21.822 21.253 10.997 1.00 83.94 82 LEU A C 1
ATOM 680 O O . LEU A 1 82 ? -21.923 22.464 11.160 1.00 83.94 82 LEU A O 1
ATOM 684 N N . ILE A 1 83 ? -22.525 20.586 10.073 1.00 84.75 83 ILE A N 1
ATOM 685 C CA . ILE A 1 83 ? -23.506 21.242 9.199 1.00 84.75 83 ILE A CA 1
ATOM 686 C C . ILE A 1 83 ? -24.738 21.586 10.027 1.00 84.75 83 ILE A C 1
ATOM 688 O O . ILE A 1 83 ? -25.083 22.760 10.131 1.00 84.75 83 ILE A O 1
ATOM 692 N N . SER A 1 84 ? -25.313 20.592 10.708 1.00 83.62 84 SER A N 1
ATOM 693 C CA . SER A 1 84 ? -26.452 20.818 11.605 1.00 83.62 84 SER A CA 1
ATOM 694 C C . SER A 1 84 ? -26.095 21.787 12.741 1.00 83.62 84 SER A C 1
ATOM 696 O O . SER A 1 84 ? -26.875 22.680 13.060 1.00 83.62 84 SER A O 1
ATOM 698 N N . LYS A 1 85 ? -24.880 21.696 13.312 1.00 82.75 85 LYS A N 1
ATOM 699 C CA . LYS A 1 85 ? -24.417 22.666 14.323 1.00 82.75 85 LYS A CA 1
ATOM 700 C C . LYS A 1 85 ? -24.294 24.085 13.748 1.00 82.75 85 LYS A C 1
ATOM 702 O O . LYS A 1 85 ? -24.623 25.048 14.435 1.00 82.75 85 LYS A O 1
ATOM 707 N N . GLY A 1 86 ? -23.820 24.226 12.510 1.00 84.56 86 GLY A N 1
ATOM 708 C CA . GLY A 1 86 ? -23.746 25.516 11.825 1.00 84.56 86 GLY A CA 1
ATOM 709 C C . GLY A 1 86 ? -25.128 26.133 11.604 1.00 84.56 86 GLY A C 1
ATOM 710 O O . GLY A 1 86 ? -25.304 27.320 11.864 1.00 84.56 86 GLY A O 1
ATOM 711 N N . GLU A 1 87 ? -26.112 25.326 11.199 1.00 86.19 87 GLU A N 1
ATOM 712 C CA . GLU A 1 87 ? -27.511 25.757 11.066 1.00 86.19 87 GLU A CA 1
ATOM 713 C C . GLU A 1 87 ? -28.087 26.252 12.400 1.00 86.19 87 GLU A C 1
ATOM 715 O O . GLU A 1 87 ? -28.651 27.344 12.455 1.00 86.19 87 GLU A O 1
ATOM 720 N N . GLU A 1 88 ? -27.865 25.521 13.495 1.00 84.12 88 GLU A N 1
ATOM 721 C CA . GLU A 1 88 ? -28.300 25.951 14.831 1.00 84.12 88 GLU A CA 1
ATOM 722 C C . GLU A 1 88 ? -27.645 27.261 15.289 1.00 84.12 88 GLU A C 1
ATOM 724 O O . GLU A 1 88 ? -28.280 28.064 15.976 1.00 84.12 88 GLU A O 1
ATOM 729 N N . LEU A 1 89 ? -26.367 27.475 14.966 1.00 82.12 89 LEU A N 1
ATOM 730 C CA . LEU A 1 89 ? -25.657 28.706 15.320 1.00 82.12 89 LEU A CA 1
ATOM 731 C C . LEU A 1 89 ? -26.186 29.900 14.521 1.00 82.12 89 LEU A C 1
ATOM 733 O O . LEU A 1 89 ? -26.393 30.959 15.107 1.00 82.12 89 LEU A O 1
ATOM 737 N N . MET A 1 90 ? -26.480 29.715 13.230 1.00 82.19 90 MET A N 1
ATOM 738 C CA . MET A 1 90 ? -27.108 30.751 12.404 1.00 82.19 90 MET A CA 1
ATOM 739 C C . MET A 1 90 ? -28.511 31.110 12.924 1.00 82.19 90 MET A C 1
ATOM 741 O O . MET A 1 90 ? -28.822 32.289 13.096 1.00 82.19 90 MET A O 1
ATOM 745 N N . GLU A 1 91 ? -29.325 30.118 13.298 1.00 81.12 91 GLU A N 1
ATOM 746 C CA . GLU A 1 91 ? -30.660 30.360 13.868 1.00 81.12 91 GLU A CA 1
ATOM 747 C C . GLU A 1 91 ? -30.603 31.064 15.242 1.00 81.12 91 GLU A C 1
ATOM 749 O O . GLU A 1 91 ? -31.479 31.864 15.580 1.00 81.12 91 GLU A O 1
ATOM 754 N N . LYS A 1 92 ? -29.573 30.795 16.057 1.00 76.94 92 LYS A N 1
ATOM 755 C CA . LYS A 1 92 ? -29.363 31.489 17.342 1.00 76.94 92 LYS A CA 1
ATOM 756 C C . LYS A 1 92 ? -28.948 32.943 17.141 1.00 76.94 92 LYS A C 1
ATOM 758 O O . LYS A 1 92 ? -29.504 33.811 17.810 1.00 76.94 92 LYS A O 1
ATOM 763 N N . THR A 1 93 ? -28.065 33.224 16.181 1.00 71.50 93 THR A N 1
ATOM 764 C CA . THR A 1 93 ? -27.685 34.607 15.851 1.00 71.50 93 THR A CA 1
ATOM 765 C C . THR A 1 93 ? -28.864 35.428 15.326 1.00 71.50 93 THR A C 1
ATOM 767 O O . THR A 1 93 ? -28.983 36.600 15.663 1.00 71.50 93 THR A O 1
ATOM 770 N N . GLU A 1 94 ? -29.797 34.811 14.595 1.00 60.81 94 GLU A N 1
ATOM 771 C CA . GLU A 1 94 ? -31.015 35.491 14.128 1.00 60.81 94 GLU A CA 1
ATOM 772 C C . GLU A 1 94 ? -32.004 35.817 15.262 1.00 60.81 94 GLU A C 1
ATOM 774 O O . GLU A 1 94 ? -32.785 36.763 15.152 1.00 60.81 94 GLU A O 1
ATOM 779 N N . LYS A 1 95 ? -31.989 35.056 16.365 1.00 59.25 95 LYS A N 1
ATOM 780 C CA . LYS A 1 95 ? -32.874 35.282 17.523 1.00 59.25 95 LYS A CA 1
ATOM 781 C C . LYS A 1 95 ? -32.302 36.274 18.537 1.00 59.25 95 LYS A C 1
ATOM 783 O O . LYS A 1 95 ? -33.079 36.923 19.236 1.00 59.25 95 LYS A O 1
ATOM 788 N N . GLU A 1 96 ? -30.980 36.400 18.624 1.00 54.66 96 GLU A N 1
ATOM 789 C CA . GLU A 1 96 ? -30.305 37.321 19.551 1.00 54.66 96 GLU A CA 1
ATOM 790 C C . GLU A 1 96 ? -30.208 38.761 19.015 1.00 54.66 96 GLU A C 1
ATOM 792 O O . GLU A 1 96 ? -30.157 39.698 19.810 1.00 54.66 96 GLU A O 1
ATOM 797 N N . ASP A 1 97 ? -30.329 38.975 17.700 1.00 51.28 97 ASP A N 1
ATOM 798 C CA . ASP A 1 97 ? -30.316 40.318 17.082 1.00 51.28 97 ASP A CA 1
ATOM 799 C C . ASP A 1 97 ? -31.642 41.105 17.269 1.00 51.28 97 ASP A C 1
ATOM 801 O O . ASP A 1 97 ? -31.867 42.180 16.710 1.00 51.28 97 ASP A O 1
ATOM 805 N N . GLY A 1 98 ? -32.559 40.570 18.085 1.00 51.91 98 GLY A N 1
ATOM 806 C CA . GLY A 1 98 ? -33.860 41.158 18.406 1.00 51.91 98 GLY A CA 1
ATOM 807 C C . GLY A 1 98 ? -33.927 41.949 19.719 1.00 51.91 98 GLY A C 1
ATOM 808 O O . GLY A 1 98 ? -35.017 42.391 20.090 1.00 51.91 98 GLY A O 1
ATOM 809 N N . THR A 1 99 ? -32.837 42.126 20.476 1.00 42.56 99 THR A N 1
ATOM 810 C CA . THR A 1 99 ? -32.864 42.919 21.725 1.00 42.56 99 THR A CA 1
ATOM 811 C C . THR A 1 99 ? -31.590 43.749 21.943 1.00 42.56 99 THR A C 1
ATOM 813 O O . THR A 1 99 ? -30.617 43.302 22.527 1.00 42.56 99 THR A O 1
ATOM 816 N N . ASP A 1 100 ? -31.706 45.010 21.518 1.00 37.44 100 ASP A N 1
ATOM 817 C CA . ASP A 1 100 ? -31.173 46.249 22.114 1.00 37.44 100 ASP A CA 1
ATOM 818 C C . ASP A 1 100 ? -29.638 46.478 22.225 1.00 37.44 100 ASP A C 1
ATOM 820 O O . ASP A 1 100 ? -28.991 46.145 23.207 1.00 37.44 100 ASP A O 1
ATOM 824 N N . LYS A 1 101 ? -29.139 47.239 21.234 1.00 43.62 101 LYS A N 1
ATOM 825 C CA . LYS A 1 101 ? -28.201 48.389 21.293 1.00 43.62 101 LYS A CA 1
ATOM 826 C C . LYS A 1 101 ? -26.775 48.236 21.873 1.00 43.62 101 LYS A C 1
ATOM 828 O O . LYS A 1 101 ? -26.568 48.241 23.077 1.00 43.62 101 LYS A O 1
ATOM 833 N N . ASN A 1 102 ? -25.830 48.499 20.956 1.00 36.50 102 ASN A N 1
ATOM 834 C CA . ASN A 1 102 ? -24.669 49.399 21.088 1.00 36.50 102 ASN A CA 1
ATOM 835 C C . ASN A 1 102 ? -23.498 48.923 21.975 1.00 36.50 102 ASN A C 1
ATOM 837 O O . ASN A 1 102 ? -23.485 49.154 23.174 1.00 36.50 102 ASN A O 1
ATOM 841 N N . GLU A 1 103 ? -22.454 48.352 21.372 1.00 36.28 103 GLU A N 1
ATOM 842 C CA . GLU A 1 103 ? -21.171 49.016 21.070 1.00 36.28 103 GLU A CA 1
ATOM 843 C C . GLU A 1 103 ? -20.220 48.008 20.406 1.00 36.28 103 GLU A C 1
ATOM 845 O O . GLU A 1 103 ? -20.314 46.802 20.614 1.00 36.28 103 GLU A O 1
ATOM 850 N N . GLY A 1 104 ? -19.371 48.510 19.509 1.00 45.28 104 GLY A N 1
ATOM 851 C CA . GLY A 1 104 ? -18.663 47.704 18.524 1.00 45.28 104 GLY A CA 1
ATOM 852 C C . GLY A 1 104 ? -17.721 46.650 19.100 1.00 45.28 104 GLY A C 1
ATOM 853 O O . GLY A 1 104 ? -16.881 46.940 19.945 1.00 45.28 104 GLY A O 1
ATOM 854 N N . LEU A 1 105 ? -17.781 45.460 18.511 1.00 40.31 105 LEU A N 1
ATOM 855 C CA . LEU A 1 105 ? -16.613 44.626 18.280 1.00 40.31 105 LEU A CA 1
ATOM 856 C C . LEU A 1 105 ? -16.950 43.677 17.130 1.00 40.31 105 LEU A C 1
ATOM 858 O O . LEU A 1 105 ? -17.847 42.848 17.251 1.00 40.31 105 LEU A O 1
ATOM 862 N N . GLU A 1 106 ? -16.251 43.812 16.003 1.00 47.94 106 GLU A N 1
ATOM 863 C CA . GLU A 1 106 ? -16.233 42.776 14.973 1.00 47.94 106 GLU A CA 1
ATOM 864 C C . GLU A 1 106 ? -15.591 41.520 15.575 1.00 47.94 106 GLU A C 1
ATOM 866 O O . GLU A 1 106 ? -14.379 41.321 15.492 1.00 47.94 106 GLU A O 1
ATOM 871 N N . SER A 1 107 ? -16.382 40.665 16.224 1.00 53.88 107 SER A N 1
ATOM 872 C CA . SER A 1 107 ? -15.940 39.318 16.563 1.00 53.88 107 SER A CA 1
ATOM 873 C C . SER A 1 107 ? -16.076 38.465 15.308 1.00 53.88 107 SER A C 1
ATOM 875 O O . SER A 1 107 ? -17.054 37.742 15.119 1.00 53.88 107 SER A O 1
ATOM 877 N N . SER A 1 108 ? -15.096 38.592 14.413 1.00 52.09 108 SER A N 1
ATOM 878 C CA . SER A 1 108 ? -14.812 37.550 13.431 1.00 52.09 108 SER A CA 1
ATOM 879 C C . SER A 1 108 ? -14.577 36.269 14.225 1.00 52.09 108 SER A C 1
ATOM 881 O O . SER A 1 108 ? -13.507 36.119 14.806 1.00 52.09 108 SER A O 1
ATOM 883 N N . THR A 1 109 ? -15.576 35.387 14.289 1.00 59.06 109 THR A N 1
ATOM 884 C CA . THR A 1 109 ? -15.478 34.090 14.960 1.00 59.06 109 THR A CA 1
ATOM 885 C C . THR A 1 109 ? -14.328 33.324 14.328 1.00 59.06 109 THR A C 1
ATOM 887 O O . THR A 1 109 ? -14.380 32.888 13.175 1.00 59.06 109 THR A O 1
ATOM 890 N N . THR A 1 110 ? -13.221 33.251 15.054 1.00 63.94 110 THR A N 1
ATOM 891 C CA . THR A 1 110 ? -12.031 32.573 14.565 1.00 63.94 110 THR A CA 1
ATOM 892 C C . THR A 1 110 ? -12.208 31.079 14.778 1.00 63.94 110 THR A C 1
ATOM 894 O O . THR A 1 110 ? -12.968 30.623 15.631 1.00 63.94 110 THR A O 1
ATOM 897 N N . VAL A 1 111 ? -11.490 30.276 13.998 1.00 61.81 111 VAL A N 1
ATOM 898 C CA . VAL A 1 111 ? -11.499 28.811 14.142 1.00 61.81 111 VAL A CA 1
ATOM 899 C C . VAL A 1 111 ? -11.120 28.370 15.565 1.00 61.81 111 VAL A C 1
ATOM 901 O O . VAL A 1 111 ? -11.492 27.279 15.986 1.00 61.81 111 VAL A O 1
ATOM 904 N N . GLU A 1 112 ? -10.407 29.222 16.303 1.00 61.12 112 GLU A N 1
ATOM 905 C CA . GLU A 1 112 ? -10.001 29.016 17.694 1.00 61.12 112 GLU A CA 1
ATOM 906 C C . GLU A 1 112 ? -11.194 29.093 18.664 1.00 61.12 112 GLU A C 1
ATOM 908 O O . GLU A 1 112 ? -11.268 28.291 19.596 1.00 61.12 112 GLU A O 1
ATOM 913 N N . ASP A 1 113 ? -12.185 29.947 18.393 1.00 64.38 113 ASP A N 1
ATOM 914 C CA . ASP A 1 113 ? -13.399 30.076 19.214 1.00 64.38 113 ASP A CA 1
ATOM 915 C C . ASP A 1 113 ? -14.271 28.808 19.134 1.00 64.38 113 ASP A C 1
ATOM 917 O O . ASP A 1 113 ? -14.820 28.344 20.136 1.00 64.38 113 ASP A O 1
ATOM 921 N N . LEU A 1 114 ? -14.313 28.167 17.958 1.00 62.81 114 LEU A N 1
ATOM 922 C CA . LEU A 1 114 ? -15.009 26.889 17.758 1.00 62.81 114 LEU A CA 1
ATOM 923 C C . LEU A 1 114 ? -14.346 25.731 18.513 1.00 62.81 114 LEU A C 1
ATOM 925 O O . LEU A 1 114 ? -15.038 24.810 18.948 1.00 62.81 114 LEU A O 1
ATOM 929 N N . VAL A 1 115 ? -13.019 25.757 18.672 1.00 64.50 115 VAL A N 1
ATOM 930 C CA . VAL A 1 115 ? -12.283 24.728 19.426 1.00 64.50 115 VAL A CA 1
ATOM 931 C C . VAL A 1 115 ? -12.599 24.830 20.918 1.00 64.50 115 VAL A C 1
ATOM 933 O O . VAL A 1 115 ? -12.814 23.803 21.562 1.00 64.50 115 VAL A O 1
ATOM 936 N N . ILE A 1 116 ? -12.689 26.052 21.449 1.00 64.56 116 ILE A N 1
ATOM 937 C CA . ILE A 1 116 ? -13.005 26.308 22.861 1.00 64.56 116 ILE A CA 1
ATOM 938 C C . ILE A 1 116 ? -14.437 25.863 23.190 1.00 64.56 116 ILE A C 1
ATOM 940 O O . ILE A 1 116 ? -14.656 25.192 24.199 1.00 64.56 116 ILE A O 1
ATOM 944 N N . GLU A 1 117 ? -15.412 26.171 22.331 1.00 57.25 117 GLU A N 1
ATOM 945 C CA . GLU A 1 117 ? -16.816 25.797 22.562 1.00 57.25 117 GLU A CA 1
ATOM 946 C C . GLU A 1 117 ? -17.074 24.286 22.396 1.00 57.25 117 GLU A C 1
ATOM 948 O O . GLU A 1 117 ? -17.994 23.729 22.996 1.00 57.25 117 GLU A O 1
ATOM 953 N N . LEU A 1 118 ? -16.265 23.596 21.584 1.00 52.78 118 LEU A N 1
ATOM 954 C CA . LEU A 1 118 ? -16.395 22.154 21.341 1.00 52.78 118 LEU A CA 1
ATOM 955 C C . LEU A 1 118 ? -15.680 21.269 22.369 1.00 52.78 118 LEU A C 1
ATOM 957 O O . LEU A 1 118 ? -15.823 20.049 22.283 1.00 52.78 118 LEU A O 1
ATOM 961 N N . GLY A 1 119 ? -14.970 21.851 23.341 1.00 50.88 119 GLY A N 1
ATOM 962 C CA . GLY A 1 119 ? -14.416 21.120 24.483 1.00 50.88 119 GLY A CA 1
ATOM 963 C C . GLY A 1 119 ? -13.586 19.893 24.092 1.00 50.88 119 GLY A C 1
ATOM 964 O O . GLY A 1 119 ? -13.821 18.807 24.629 1.00 50.88 119 GLY A O 1
ATOM 965 N N . MET A 1 120 ? -12.662 20.057 23.138 1.00 47.50 120 MET A N 1
ATOM 966 C CA . MET A 1 120 ? -11.580 19.088 22.908 1.00 47.50 120 MET A CA 1
ATOM 967 C C . MET A 1 120 ? -10.427 19.310 23.882 1.00 47.50 120 MET A C 1
ATOM 969 O O . MET A 1 120 ? -10.053 20.484 24.090 1.00 47.50 120 MET A O 1
#